Protein AF-A0A257PU39-F1 (afdb_monomer_lite)

Radius of gyration: 15.95 Å; chains: 1; bounding box: 39×34×43 Å

Foldseek 3Di:
DEFDAPEEDEAEDDAAEDAAAEEDADEAEYEYEPAYKYKHKHKYFYDDVVVVGHHQFYWDWYWYWYYYPNHTQDIDIDIDGHGNQVQCCDPVRAVRFGMKMKIKIAGPCQVVLQVVLVVLVVPLQWDKDWDDDSRMIIIMTTHNDDVSVVVSVLVSVCSSVVNPHDD

pLDDT: mean 94.62, std 5.68, range [68.38, 98.69]

Structure (mmCIF, N/CA/C/O backbone):
data_AF-A0A257PU39-F1
#
_entry.id   AF-A0A257PU39-F1
#
loop_
_atom_site.group_PDB
_atom_site.id
_atom_site.type_symbol
_atom_site.label_atom_id
_atom_site.label_alt_id
_atom_site.label_comp_id
_atom_site.label_asym_id
_atom_site.label_entity_id
_atom_site.label_seq_id
_atom_site.pdbx_PDB_ins_code
_atom_site.Cartn_x
_atom_site.Cartn_y
_atom_site.Cartn_z
_atom_site.occupancy
_atom_site.B_iso_or_equiv
_atom_site.auth_seq_id
_atom_site.auth_comp_id
_atom_site.auth_asym_id
_atom_site.auth_atom_id
_atom_site.pdbx_PDB_model_num
ATOM 1 N N . MET A 1 1 ? -3.851 -12.399 10.592 1.00 96.62 1 MET A N 1
ATOM 2 C CA . MET A 1 1 ? -3.405 -11.640 11.778 1.00 96.62 1 MET A CA 1
ATOM 3 C C . MET A 1 1 ? -4.648 -11.267 12.560 1.00 96.62 1 MET A C 1
ATOM 5 O O . MET A 1 1 ? -5.633 -10.919 11.925 1.00 96.62 1 MET A O 1
ATOM 9 N N . GLN A 1 2 ? -4.623 -11.379 13.886 1.00 97.69 2 GLN A N 1
ATOM 10 C CA . GLN A 1 2 ? -5.745 -11.000 14.751 1.00 97.69 2 GLN A CA 1
ATOM 11 C C . GLN A 1 2 ? -5.308 -9.839 15.639 1.00 97.69 2 GLN A C 1
ATOM 13 O O . GLN A 1 2 ? -4.199 -9.874 16.174 1.00 97.69 2 GLN A O 1
ATOM 18 N N . VAL A 1 3 ? -6.156 -8.823 15.774 1.00 98.38 3 VAL A N 1
ATOM 19 C CA . VAL A 1 3 ? -5.878 -7.630 16.580 1.00 98.38 3 VAL A CA 1
ATOM 20 C C . VAL A 1 3 ? -6.952 -7.515 17.653 1.00 98.38 3 VAL A C 1
ATOM 22 O O . VAL A 1 3 ? -8.133 -7.369 17.341 1.00 98.38 3 VAL A O 1
ATOM 25 N N . GLY A 1 4 ? -6.533 -7.642 18.913 1.00 98.25 4 GLY A N 1
ATOM 26 C CA . GLY A 1 4 ? -7.424 -7.585 20.072 1.00 98.25 4 GLY A CA 1
ATOM 27 C C . GLY A 1 4 ? -7.971 -6.183 20.340 1.00 98.25 4 GLY A C 1
ATOM 28 O O . GLY A 1 4 ? -7.490 -5.199 19.778 1.00 98.25 4 GLY A O 1
ATOM 29 N N . GLY A 1 5 ? -8.975 -6.104 21.215 1.00 97.81 5 GLY A N 1
ATOM 30 C CA . GLY A 1 5 ? -9.607 -4.836 21.576 1.00 97.81 5 GLY A CA 1
ATOM 31 C C . GLY A 1 5 ? -8.611 -3.818 22.136 1.00 97.81 5 GLY A C 1
ATOM 32 O O . GLY A 1 5 ? -7.672 -4.184 22.846 1.00 97.81 5 GLY A O 1
ATOM 33 N N . GLY A 1 6 ? -8.782 -2.555 21.753 1.00 96.06 6 GLY A N 1
ATOM 34 C CA . GLY A 1 6 ? -7.904 -1.436 22.102 1.00 96.06 6 GLY A CA 1
ATOM 35 C C . GLY A 1 6 ? -6.471 -1.519 21.555 1.00 96.06 6 GLY A C 1
ATOM 36 O O . GLY A 1 6 ? -5.655 -0.648 21.858 1.00 96.06 6 GLY A O 1
ATOM 37 N N . ALA A 1 7 ? -6.127 -2.546 20.770 1.00 97.50 7 ALA A N 1
ATOM 38 C CA . ALA A 1 7 ? -4.783 -2.719 20.236 1.00 97.50 7 ALA A CA 1
ATOM 39 C C . ALA A 1 7 ? -4.613 -2.054 18.864 1.00 97.50 7 ALA A C 1
ATOM 41 O O . ALA A 1 7 ? -5.543 -1.947 18.063 1.00 97.50 7 ALA A O 1
ATOM 42 N N . LEU A 1 8 ? -3.371 -1.667 18.576 1.00 96.56 8 LEU A N 1
ATOM 43 C CA . LEU A 1 8 ? -2.922 -1.236 17.259 1.00 96.56 8 LEU A CA 1
ATOM 44 C C . LEU A 1 8 ? -1.916 -2.251 16.717 1.00 96.56 8 LEU A C 1
ATOM 46 O O . LEU A 1 8 ? -0.907 -2.531 17.363 1.00 96.56 8 LEU A O 1
ATOM 50 N N . LEU A 1 9 ? -2.159 -2.745 15.505 1.00 97.50 9 LEU A N 1
ATOM 51 C CA . LEU A 1 9 ? -1.177 -3.513 14.745 1.00 97.50 9 LEU A CA 1
ATOM 52 C C . LEU A 1 9 ? -0.545 -2.645 13.651 1.00 97.50 9 LEU A C 1
ATOM 54 O O . LEU A 1 9 ? -1.250 -2.090 12.808 1.00 97.50 9 LEU A O 1
ATOM 58 N N . GLU A 1 10 ? 0.786 -2.588 13.634 1.00 97.06 10 GLU A N 1
ATOM 59 C CA . GLU A 1 10 ? 1.570 -1.903 12.602 1.00 97.06 10 GLU A CA 1
ATOM 60 C C . GLU A 1 10 ? 2.316 -2.938 11.749 1.00 97.06 10 GLU A C 1
ATOM 62 O O . GLU A 1 10 ? 3.285 -3.550 12.194 1.00 97.06 10 GLU A O 1
ATOM 67 N N . TYR A 1 11 ? 1.850 -3.156 10.519 1.00 96.88 11 TYR A N 1
ATOM 68 C CA . TYR A 1 11 ? 2.476 -4.050 9.546 1.00 96.88 11 TYR A CA 1
ATOM 69 C C . TYR A 1 11 ? 3.281 -3.238 8.528 1.00 96.88 11 TYR A C 1
ATOM 71 O O . TYR A 1 11 ? 2.748 -2.769 7.522 1.00 96.88 11 TYR A O 1
ATOM 79 N N . LEU A 1 12 ? 4.569 -3.043 8.817 1.00 96.19 12 LEU A N 1
ATOM 80 C CA . LEU A 1 12 ? 5.451 -2.141 8.069 1.00 96.19 12 LEU A CA 1
ATOM 81 C C . LEU A 1 12 ? 6.673 -2.877 7.485 1.00 96.19 12 LEU A C 1
ATOM 83 O O . LEU A 1 12 ? 7.802 -2.590 7.882 1.00 96.19 12 LEU A O 1
ATOM 87 N N . PRO A 1 13 ? 6.481 -3.868 6.592 1.00 94.94 13 PRO A N 1
ATOM 88 C CA . PRO A 1 13 ? 7.596 -4.585 5.989 1.00 94.94 13 PRO A CA 1
ATOM 89 C C . PRO A 1 13 ? 8.439 -3.666 5.094 1.00 94.94 13 PRO A C 1
ATOM 91 O O . PRO A 1 13 ? 7.954 -2.674 4.545 1.00 94.94 13 PRO A O 1
ATOM 94 N N . GLN A 1 14 ? 9.701 -4.048 4.898 1.00 92.00 14 GLN A N 1
ATOM 95 C CA . GLN A 1 14 ? 10.547 -3.453 3.867 1.00 92.00 14 GLN A CA 1
ATOM 96 C C . GLN A 1 14 ? 9.964 -3.707 2.464 1.00 92.00 14 GLN A C 1
ATOM 98 O O . GLN A 1 14 ? 9.235 -4.677 2.234 1.00 92.00 14 GLN A O 1
ATOM 103 N N . GLU A 1 15 ? 10.304 -2.836 1.516 1.00 93.56 15 GLU A N 1
ATOM 104 C CA . GLU A 1 15 ? 9.883 -2.934 0.126 1.00 93.56 15 GLU A CA 1
ATOM 105 C C . GLU A 1 15 ? 10.326 -4.256 -0.517 1.00 93.56 15 GLU A C 1
ATOM 107 O O . GLU A 1 15 ? 11.490 -4.653 -0.442 1.00 93.56 15 GLU A O 1
ATOM 112 N N . THR A 1 16 ? 9.396 -4.937 -1.192 1.00 95.56 16 THR A N 1
ATOM 113 C CA . THR A 1 16 ? 9.710 -6.161 -1.939 1.00 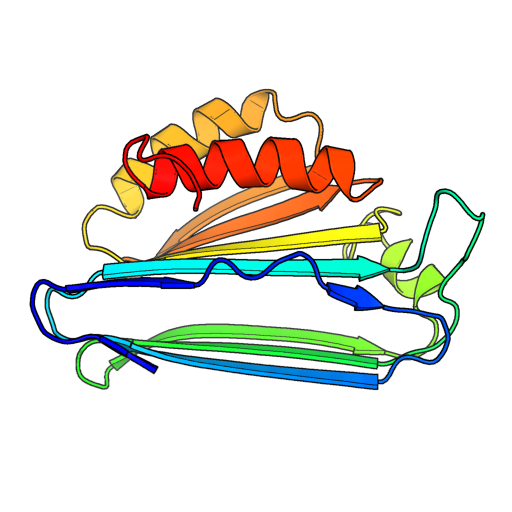95.56 16 THR A CA 1
ATOM 114 C C . THR A 1 16 ? 10.241 -5.798 -3.321 1.00 95.56 16 THR A C 1
ATOM 116 O O . THR A 1 16 ? 9.504 -5.261 -4.144 1.00 95.56 16 THR A O 1
ATOM 119 N N . ILE A 1 17 ? 11.504 -6.113 -3.604 1.00 95.19 17 ILE A N 1
ATOM 120 C CA . ILE A 1 17 ? 12.088 -5.958 -4.943 1.00 95.19 17 ILE A CA 1
ATOM 121 C C . ILE A 1 17 ? 11.938 -7.284 -5.690 1.00 95.19 17 ILE A C 1
ATOM 123 O O . ILE A 1 17 ? 12.419 -8.314 -5.217 1.00 95.19 17 ILE A O 1
ATOM 127 N N . VAL A 1 18 ? 11.270 -7.266 -6.842 1.00 96.00 18 VAL A N 1
ATOM 128 C CA . VAL A 1 18 ? 11.104 -8.444 -7.706 1.00 96.00 18 VAL A CA 1
ATOM 129 C C . VAL A 1 18 ? 12.030 -8.362 -8.917 1.00 96.00 18 VAL A C 1
ATOM 131 O O . VAL A 1 18 ? 12.265 -7.276 -9.439 1.00 96.00 18 VAL A O 1
ATOM 134 N N . PHE A 1 19 ? 12.546 -9.507 -9.360 1.00 95.06 19 PHE A N 1
ATOM 135 C CA . PHE A 1 19 ? 13.466 -9.626 -10.498 1.00 95.06 19 PHE A CA 1
ATOM 136 C C . PHE A 1 19 ? 12.751 -10.181 -11.735 1.00 95.06 19 PHE A C 1
ATOM 138 O O . PHE A 1 19 ? 11.627 -10.677 -11.629 1.00 95.06 19 PHE A O 1
ATOM 145 N N . ASP A 1 20 ? 13.387 -10.117 -12.905 1.00 95.44 20 ASP A N 1
ATOM 146 C CA . ASP A 1 20 ? 12.828 -10.738 -14.113 1.00 95.44 20 ASP A CA 1
ATOM 147 C C . ASP A 1 20 ? 12.520 -12.235 -13.904 1.00 95.44 20 ASP A C 1
ATOM 149 O O . ASP A 1 20 ? 13.300 -12.974 -13.301 1.00 95.44 20 ASP A O 1
ATOM 153 N N . GLY A 1 21 ? 11.342 -12.670 -14.355 1.00 95.75 21 GLY A N 1
ATOM 154 C CA . GLY A 1 21 ? 10.843 -14.032 -14.155 1.00 95.75 21 GLY A CA 1
ATOM 155 C C . GLY A 1 21 ? 10.218 -14.303 -12.780 1.00 95.75 21 GLY A C 1
ATOM 156 O O . GLY A 1 21 ? 9.973 -15.463 -12.445 1.00 95.75 21 GLY A O 1
ATOM 157 N N . PHE A 1 22 ? 9.944 -13.278 -11.963 1.00 97.19 22 PHE A N 1
ATOM 158 C CA . PHE A 1 22 ? 9.360 -13.478 -10.633 1.00 97.19 22 PHE A CA 1
ATOM 159 C C . PHE A 1 22 ? 7.970 -14.139 -10.664 1.00 97.19 22 PHE A C 1
ATOM 161 O O . PHE A 1 22 ? 7.150 -13.916 -11.557 1.00 97.19 22 PHE A O 1
ATOM 168 N N . ALA A 1 23 ? 7.657 -14.885 -9.606 1.00 97.75 23 ALA A N 1
ATOM 169 C CA . ALA A 1 23 ? 6.319 -15.399 -9.335 1.00 97.75 23 ALA A CA 1
ATOM 170 C C . ALA A 1 23 ? 5.963 -15.132 -7.867 1.00 97.75 23 ALA A C 1
ATOM 172 O O . ALA A 1 23 ? 6.265 -15.930 -6.980 1.00 97.75 23 ALA A O 1
ATOM 173 N N . LEU A 1 24 ? 5.356 -13.973 -7.600 1.00 97.44 24 LEU A N 1
ATOM 174 C CA . LEU A 1 24 ? 4.980 -13.536 -6.258 1.00 97.44 24 LEU A CA 1
ATOM 175 C C . LEU A 1 24 ? 3.478 -13.717 -6.046 1.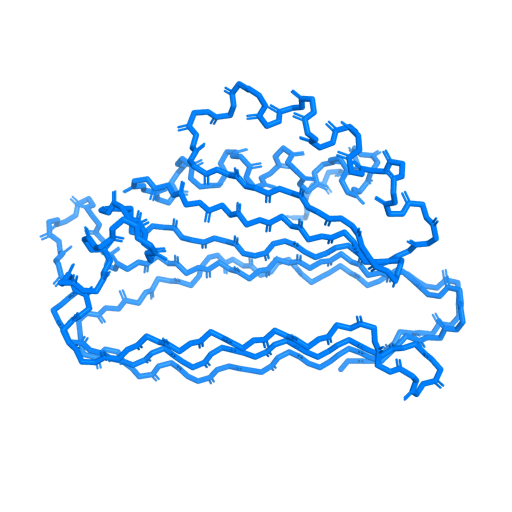00 97.44 24 LEU A C 1
ATOM 177 O O . LEU A 1 24 ? 2.657 -13.065 -6.690 1.00 97.44 24 LEU A O 1
ATOM 181 N N . ARG A 1 25 ? 3.125 -14.554 -5.069 1.00 97.81 25 ARG A N 1
ATOM 182 C CA . ARG A 1 25 ? 1.763 -14.670 -4.547 1.00 97.81 25 ARG A CA 1
ATOM 183 C C . ARG A 1 25 ? 1.767 -14.373 -3.054 1.00 97.81 25 ARG A C 1
ATOM 185 O O . ARG A 1 25 ? 2.296 -15.173 -2.286 1.00 97.81 25 ARG A O 1
ATOM 192 N N . ARG A 1 26 ? 1.154 -13.264 -2.638 1.00 95.75 26 ARG A N 1
ATOM 193 C CA . ARG A 1 26 ? 1.025 -12.899 -1.220 1.00 95.75 26 ARG A CA 1
ATOM 194 C C . ARG A 1 26 ? -0.430 -12.684 -0.819 1.00 95.75 26 ARG A C 1
ATOM 196 O O . ARG A 1 26 ? -1.295 -12.414 -1.651 1.00 95.75 26 ARG A O 1
ATOM 203 N N . ARG A 1 27 ? -0.695 -12.887 0.469 1.00 97.50 27 ARG A N 1
ATOM 204 C CA . ARG A 1 27 ? -2.008 -12.695 1.079 1.00 97.50 27 ARG A CA 1
ATOM 205 C C . ARG A 1 27 ? -1.841 -12.106 2.470 1.00 97.50 27 ARG A C 1
ATOM 207 O O . ARG A 1 27 ? -1.236 -12.742 3.331 1.00 97.50 27 ARG A O 1
ATOM 214 N N . LEU A 1 28 ? -2.467 -10.961 2.694 1.00 97.62 28 LEU A N 1
ATOM 215 C CA . LEU A 1 28 ? -2.621 -10.334 3.995 1.00 97.62 28 LEU A CA 1
ATOM 216 C C . LEU A 1 28 ? -4.085 -10.447 4.437 1.00 97.62 28 LEU A C 1
ATOM 218 O O . LEU A 1 28 ? -4.981 -9.890 3.810 1.00 97.62 28 LEU A O 1
ATOM 222 N N . THR A 1 29 ? -4.328 -11.168 5.530 1.00 98.38 29 THR A N 1
ATOM 223 C CA . THR A 1 29 ? -5.645 -11.229 6.180 1.00 98.38 29 THR A CA 1
ATOM 224 C C . THR A 1 29 ? -5.529 -10.655 7.580 1.00 98.38 29 THR A C 1
ATOM 226 O O . THR A 1 29 ? -4.707 -11.134 8.368 1.00 98.38 29 THR A O 1
ATOM 229 N N . VAL A 1 30 ? -6.350 -9.660 7.897 1.00 98.50 30 VAL A N 1
ATOM 230 C CA . VAL A 1 30 ? -6.380 -8.989 9.198 1.00 98.50 30 VAL A CA 1
ATOM 231 C C . VAL A 1 30 ? -7.807 -9.016 9.739 1.00 98.50 30 VAL A C 1
ATOM 233 O O . VAL A 1 30 ? -8.732 -8.547 9.079 1.00 98.50 30 VAL A O 1
ATOM 236 N N . ASP A 1 31 ? -7.971 -9.563 10.938 1.00 98.69 31 ASP A N 1
ATOM 237 C CA . ASP A 1 31 ? -9.231 -9.598 11.673 1.00 98.69 31 ASP A CA 1
ATOM 238 C C . ASP A 1 31 ? -9.105 -8.686 12.903 1.00 98.69 31 ASP A C 1
ATOM 240 O O . ASP A 1 31 ? -8.228 -8.879 13.750 1.00 98.69 31 ASP A O 1
ATOM 244 N N . LEU A 1 32 ? -9.950 -7.661 12.961 1.00 98.69 32 LEU A N 1
ATOM 245 C CA . LEU A 1 32 ? -9.965 -6.620 13.984 1.00 98.69 32 LEU A CA 1
ATOM 246 C C . LEU A 1 32 ? -11.097 -6.855 14.984 1.00 98.69 32 LEU A C 1
ATOM 248 O O . LEU A 1 32 ? -12.231 -7.131 14.581 1.00 98.69 32 LEU A O 1
ATOM 252 N N . ALA A 1 33 ? -10.806 -6.657 16.268 1.00 98.50 33 ALA A N 1
ATOM 253 C CA . ALA A 1 33 ? -11.838 -6.424 17.270 1.00 98.50 33 ALA A CA 1
ATOM 254 C C . ALA A 1 33 ? -12.558 -5.076 17.039 1.00 98.50 33 ALA A C 1
ATOM 256 O O . ALA A 1 33 ? -12.071 -4.216 16.297 1.00 98.50 33 ALA A O 1
ATOM 257 N N . ALA A 1 34 ? -13.704 -4.872 17.693 1.00 97.25 34 ALA A N 1
ATOM 258 C CA . ALA A 1 34 ? -14.581 -3.708 17.523 1.00 97.25 34 ALA A CA 1
ATOM 259 C C . ALA A 1 34 ? -13.864 -2.343 17.537 1.00 97.25 34 ALA A C 1
ATOM 261 O O . ALA A 1 34 ? -14.161 -1.498 16.695 1.00 97.25 34 ALA A O 1
ATOM 262 N N . ASP A 1 35 ? -12.880 -2.145 18.411 1.00 96.19 35 ASP A N 1
ATOM 263 C CA . ASP A 1 35 ? -12.117 -0.902 18.599 1.00 96.19 35 ASP A CA 1
ATOM 264 C C . ASP A 1 35 ? -10.627 -1.028 18.221 1.00 96.19 35 ASP A C 1
ATOM 266 O O . ASP A 1 35 ? -9.844 -0.105 18.439 1.00 96.19 35 ASP A O 1
ATOM 270 N N . ALA A 1 36 ? -10.226 -2.147 17.612 1.00 97.94 36 ALA A N 1
ATOM 271 C CA . ALA A 1 36 ? -8.856 -2.351 17.160 1.00 97.94 36 ALA A CA 1
ATOM 272 C C . ALA A 1 36 ? -8.502 -1.453 15.963 1.00 97.94 36 ALA A C 1
ATOM 274 O O . ALA A 1 36 ? -9.342 -1.163 15.095 1.00 97.94 36 ALA A O 1
ATOM 275 N N . LEU A 1 37 ? -7.226 -1.071 15.896 1.00 97.81 37 LEU A N 1
ATOM 276 C CA . LEU A 1 37 ? -6.645 -0.254 14.837 1.00 97.81 37 LEU A CA 1
ATOM 277 C C . LEU A 1 37 ? -5.619 -1.047 14.023 1.00 97.81 37 LEU A C 1
ATOM 279 O O . LEU A 1 37 ? -4.930 -1.936 14.531 1.00 97.81 37 LEU A O 1
ATOM 283 N N . PHE A 1 38 ? -5.473 -0.679 12.754 1.00 98.38 38 PHE A N 1
ATOM 284 C CA . PHE A 1 38 ? -4.457 -1.250 11.876 1.00 98.38 38 PHE A CA 1
ATOM 285 C C . PHE A 1 38 ? -3.821 -0.182 10.995 1.00 98.38 38 PHE A C 1
ATOM 287 O O . PHE A 1 38 ? -4.519 0.649 10.420 1.00 98.38 38 PHE A O 1
ATOM 294 N N . VAL A 1 39 ? -2.498 -0.247 10.859 1.00 98.19 39 VAL A N 1
ATOM 295 C CA . VAL A 1 39 ? -1.721 0.487 9.856 1.00 98.19 39 VAL A CA 1
ATOM 296 C C . VAL A 1 39 ? -0.872 -0.534 9.109 1.00 98.19 39 VAL A C 1
ATOM 298 O O . VAL A 1 39 ? -0.103 -1.268 9.728 1.00 98.19 39 VAL A O 1
ATOM 301 N N . GLY A 1 40 ? -0.984 -0.576 7.787 1.00 97.31 40 GLY A N 1
ATOM 302 C CA . GLY A 1 40 ? -0.241 -1.506 6.948 1.00 97.31 40 GLY A CA 1
ATOM 303 C C . GLY A 1 40 ? 0.301 -0.854 5.688 1.00 97.31 40 GLY A C 1
ATOM 304 O O . GLY A 1 40 ? -0.332 0.044 5.132 1.00 97.31 40 GLY A O 1
ATOM 305 N N . ILE A 1 41 ? 1.446 -1.340 5.214 1.00 97.69 41 ILE A N 1
ATOM 306 C CA . ILE A 1 41 ? 1.969 -1.027 3.884 1.00 97.69 41 ILE A CA 1
ATOM 307 C C . ILE A 1 41 ? 2.365 -2.298 3.142 1.00 97.69 41 ILE A C 1
ATOM 309 O O . ILE A 1 41 ? 2.952 -3.226 3.691 1.00 97.69 41 ILE A O 1
ATOM 313 N N . GLU A 1 42 ? 2.063 -2.296 1.856 1.00 96.94 42 GLU A N 1
ATOM 314 C CA . GLU A 1 42 ? 2.452 -3.315 0.904 1.00 96.94 42 GLU A CA 1
ATOM 315 C C . GLU A 1 42 ? 3.104 -2.643 -0.298 1.00 96.94 42 GLU A C 1
ATOM 317 O O . GLU A 1 42 ? 2.428 -1.990 -1.092 1.00 96.94 42 GLU A O 1
ATOM 322 N N . SER A 1 43 ? 4.419 -2.797 -0.441 1.00 97.06 43 SER A N 1
ATOM 323 C CA . SER A 1 43 ? 5.192 -2.167 -1.513 1.00 97.06 43 SER A CA 1
ATOM 324 C C . SER A 1 43 ? 5.928 -3.188 -2.375 1.00 97.06 43 SER A C 1
ATOM 326 O O . SER A 1 43 ? 6.422 -4.210 -1.887 1.00 97.06 43 SER A O 1
ATOM 328 N N . VAL A 1 44 ? 5.954 -2.918 -3.681 1.00 97.12 44 VAL A N 1
ATOM 329 C CA . VAL A 1 44 ? 6.635 -3.729 -4.697 1.00 97.12 44 VAL A CA 1
ATOM 330 C C . VAL A 1 44 ? 7.414 -2.810 -5.627 1.00 97.12 44 VAL A C 1
ATOM 332 O O . VAL A 1 44 ? 6.867 -1.823 -6.121 1.00 97.12 44 VAL A O 1
ATOM 335 N N . VAL A 1 45 ? 8.673 -3.157 -5.879 1.00 96.38 45 VAL A N 1
ATOM 336 C CA . VAL A 1 45 ? 9.551 -2.497 -6.848 1.00 96.38 45 VAL A CA 1
ATOM 337 C C . VAL A 1 45 ? 9.926 -3.512 -7.923 1.00 96.38 45 VAL A C 1
ATOM 339 O O . VAL A 1 45 ? 10.453 -4.581 -7.614 1.00 96.38 45 VAL A O 1
ATOM 342 N N . PHE A 1 46 ? 9.636 -3.189 -9.180 1.00 96.19 46 PHE A N 1
ATOM 343 C CA . PHE A 1 46 ? 9.919 -4.046 -10.327 1.00 96.19 46 PHE A CA 1
ATOM 344 C C . PHE A 1 46 ? 11.336 -3.789 -10.850 1.00 96.19 46 PHE A C 1
ATOM 346 O O . PHE A 1 46 ? 11.581 -2.817 -11.562 1.00 96.19 46 PHE A O 1
ATOM 353 N N . GLY A 1 47 ? 12.258 -4.689 -10.506 1.00 92.06 47 GLY A N 1
ATOM 354 C CA . GLY A 1 47 ? 13.659 -4.664 -10.917 1.00 92.06 47 GLY A CA 1
ATOM 355 C C . GLY A 1 47 ? 14.519 -3.678 -10.126 1.00 92.06 47 GLY A C 1
ATOM 356 O O . GLY A 1 47 ? 14.037 -2.825 -9.377 1.00 92.06 47 GLY A O 1
ATOM 357 N N . ARG A 1 48 ? 15.839 -3.783 -10.296 1.00 82.69 48 ARG A N 1
ATOM 358 C CA . ARG A 1 48 ? 16.801 -2.797 -9.782 1.00 82.69 48 ARG A CA 1
ATOM 359 C C . ARG A 1 48 ? 17.145 -1.779 -10.860 1.00 82.69 48 ARG A C 1
ATOM 361 O O . ARG A 1 48 ? 18.099 -1.959 -11.618 1.00 82.69 48 ARG A O 1
ATOM 368 N N . GLN A 1 49 ? 16.419 -0.666 -10.873 1.00 69.81 49 GLN A N 1
ATOM 369 C CA . GLN A 1 49 ? 16.621 0.402 -11.857 1.00 69.81 49 GLN A CA 1
ATOM 370 C C . GLN A 1 49 ? 18.059 0.946 -11.874 1.00 69.81 49 GLN A C 1
ATOM 372 O O . GLN A 1 49 ? 18.601 1.212 -12.943 1.00 69.81 49 GLN A O 1
ATOM 377 N N . ALA A 1 50 ? 18.715 1.034 -10.709 1.00 68.38 50 ALA A N 1
ATOM 378 C CA . ALA A 1 50 ? 20.109 1.475 -10.600 1.00 68.38 50 ALA A CA 1
ATOM 379 C C . ALA A 1 50 ? 21.096 0.593 -11.393 1.00 68.38 50 ALA A C 1
ATOM 381 O O . ALA A 1 50 ? 22.198 1.034 -11.699 1.00 68.38 50 ALA A O 1
ATOM 382 N N . HIS A 1 51 ? 20.711 -0.644 -11.726 1.00 69.19 51 HIS A N 1
ATOM 383 C CA . HIS A 1 51 ? 21.502 -1.587 -12.520 1.00 69.19 51 HIS A CA 1
ATOM 384 C C . HIS A 1 51 ? 20.931 -1.794 -13.939 1.00 69.19 51 HIS A C 1
ATOM 386 O O . HIS A 1 51 ? 21.352 -2.713 -14.635 1.00 69.19 51 HIS A O 1
ATOM 392 N N . GLY A 1 52 ? 19.968 -0.971 -14.373 1.00 75.25 52 GLY A N 1
ATOM 393 C CA . GLY A 1 52 ? 19.363 -1.051 -15.709 1.00 75.25 52 GLY A CA 1
ATOM 394 C C . GLY A 1 52 ? 18.460 -2.267 -15.938 1.00 75.25 52 GLY A C 1
ATOM 395 O O . GLY A 1 52 ? 18.115 -2.563 -17.081 1.00 75.25 52 GLY A O 1
ATOM 396 N N . GLU A 1 53 ? 18.080 -2.983 -14.878 1.00 83.25 53 GLU A N 1
ATOM 397 C CA . GLU A 1 53 ? 17.208 -4.151 -14.982 1.00 83.25 53 GLU A CA 1
ATOM 398 C C . GLU A 1 53 ? 15.796 -3.743 -15.415 1.00 83.25 53 GLU A C 1
ATOM 400 O O . GLU A 1 53 ? 15.180 -2.861 -14.814 1.00 83.25 53 GLU A O 1
ATOM 405 N N . ARG A 1 54 ? 15.269 -4.433 -16.432 1.00 86.56 54 ARG A N 1
ATOM 406 C CA . ARG A 1 54 ? 13.863 -4.366 -16.835 1.00 86.56 54 ARG A CA 1
ATOM 407 C C . ARG A 1 54 ? 13.217 -5.717 -16.587 1.00 86.56 54 ARG A C 1
ATOM 409 O O . ARG A 1 54 ? 13.720 -6.735 -17.053 1.00 86.56 54 ARG A O 1
ATOM 416 N N . VAL A 1 55 ? 12.102 -5.712 -15.865 1.00 94.75 55 VAL A N 1
ATOM 417 C CA . VAL A 1 55 ? 11.312 -6.917 -15.599 1.00 94.75 55 VAL A CA 1
ATOM 418 C C . VAL A 1 55 ? 10.385 -7.133 -16.786 1.00 94.75 55 VAL A C 1
ATOM 420 O O . VAL A 1 55 ? 9.399 -6.417 -16.954 1.00 94.75 55 VAL A O 1
ATOM 423 N N . MET A 1 56 ? 10.716 -8.101 -17.632 1.00 96.06 56 MET A N 1
ATOM 424 C CA . MET A 1 56 ? 9.961 -8.406 -18.843 1.00 96.06 56 MET A CA 1
ATOM 425 C C . MET A 1 56 ? 8.880 -9.440 -18.563 1.00 96.06 56 MET A C 1
ATOM 427 O O . MET A 1 56 ? 7.781 -9.331 -19.095 1.00 96.06 56 MET A O 1
ATOM 431 N N . THR A 1 57 ? 9.166 -10.424 -17.716 1.00 96.56 57 THR A N 1
ATOM 432 C CA . THR A 1 57 ? 8.266 -11.539 -17.419 1.00 96.56 57 THR A CA 1
ATOM 433 C C . THR A 1 57 ? 8.023 -11.674 -15.923 1.00 96.56 57 THR A C 1
ATOM 435 O O . THR A 1 57 ? 8.893 -11.386 -15.102 1.00 96.56 57 THR A O 1
ATOM 438 N N . GLY A 1 58 ? 6.822 -12.112 -15.554 1.00 97.31 58 GLY A N 1
ATOM 439 C CA . GLY A 1 58 ? 6.515 -12.455 -14.172 1.00 97.31 58 GLY A CA 1
ATOM 440 C C . GLY A 1 58 ? 5.024 -12.554 -13.873 1.00 97.31 58 GLY A C 1
ATOM 441 O O . GLY A 1 58 ? 4.172 -12.404 -14.754 1.00 97.31 58 GLY A O 1
ATOM 442 N N . SER A 1 59 ? 4.714 -12.819 -12.606 1.00 98.06 59 SER A N 1
ATOM 443 C CA . SER A 1 59 ? 3.349 -12.835 -12.079 1.00 98.06 59 SER A CA 1
ATOM 444 C C . SER A 1 59 ? 3.298 -12.299 -10.648 1.00 98.06 59 SER A C 1
ATOM 446 O O . SER A 1 59 ? 3.981 -12.794 -9.754 1.00 98.06 59 SER A O 1
ATOM 448 N N . LEU A 1 60 ? 2.471 -11.278 -10.434 1.00 97.88 60 LEU A N 1
ATOM 449 C CA . LEU A 1 60 ? 2.132 -10.692 -9.142 1.00 97.88 60 LEU A CA 1
ATOM 450 C C . LEU A 1 60 ? 0.670 -10.990 -8.842 1.00 97.88 60 LEU A C 1
ATOM 452 O O . LEU A 1 60 ? -0.214 -10.558 -9.580 1.00 97.88 60 LEU A O 1
ATOM 456 N N . HIS A 1 61 ? 0.424 -11.705 -7.753 1.00 98.06 61 HIS A N 1
ATOM 457 C CA . HIS A 1 61 ? -0.897 -11.947 -7.192 1.00 98.06 61 HIS A CA 1
ATOM 458 C C . HIS A 1 61 ? -0.884 -11.483 -5.739 1.00 98.06 61 HIS A C 1
ATOM 460 O O . HIS A 1 61 ? -0.326 -12.150 -4.868 1.00 98.06 61 HIS A O 1
ATOM 466 N N . ASP A 1 62 ? -1.504 -10.342 -5.487 1.00 96.94 62 ASP A N 1
ATOM 467 C CA . ASP A 1 62 ? -1.513 -9.694 -4.187 1.00 96.94 62 ASP A CA 1
ATOM 468 C C . ASP A 1 62 ? -2.945 -9.540 -3.685 1.00 96.94 62 ASP A C 1
ATOM 470 O O . ASP A 1 62 ? -3.851 -9.228 -4.460 1.00 96.94 62 ASP A O 1
ATOM 474 N N . THR A 1 63 ? -3.190 -9.841 -2.416 1.00 98.06 63 THR A N 1
ATOM 475 C CA . THR A 1 63 ? -4.539 -9.866 -1.848 1.00 98.06 63 THR A CA 1
ATOM 476 C C . THR A 1 63 ? -4.523 -9.378 -0.414 1.00 98.06 63 THR A C 1
ATOM 478 O O . THR A 1 63 ? -3.916 -10.023 0.442 1.00 98.06 63 THR A O 1
ATOM 481 N N . VAL A 1 64 ? -5.310 -8.339 -0.139 1.00 97.69 64 VAL A N 1
ATOM 482 C CA . VAL A 1 64 ? -5.573 -7.858 1.218 1.00 97.69 64 VAL A CA 1
ATOM 483 C C . VAL A 1 64 ? -7.036 -8.065 1.570 1.00 97.69 64 VAL A C 1
ATOM 485 O O . VAL A 1 64 ? -7.925 -7.664 0.821 1.00 97.69 64 VAL A O 1
ATOM 488 N N . SER A 1 65 ? -7.283 -8.669 2.727 1.00 98.25 65 SER A N 1
ATOM 489 C CA . SER A 1 65 ? -8.603 -8.816 3.334 1.00 98.25 65 SER A CA 1
ATOM 490 C C . SER A 1 65 ? -8.561 -8.255 4.748 1.00 98.25 65 SER A C 1
ATOM 492 O O . SER A 1 65 ? -7.775 -8.711 5.577 1.00 98.25 65 SER A O 1
ATOM 494 N N . LEU A 1 66 ? -9.457 -7.322 5.040 1.00 98.31 66 LEU A N 1
ATOM 495 C CA . LEU A 1 66 ? -9.625 -6.736 6.364 1.00 98.31 66 LEU A CA 1
ATOM 496 C C . LEU A 1 66 ? -11.055 -6.962 6.847 1.00 98.31 66 LEU A C 1
ATOM 498 O O . LEU A 1 66 ? -12.007 -6.627 6.137 1.00 98.31 66 LEU A O 1
ATOM 502 N N . ARG A 1 67 ? -11.209 -7.498 8.056 1.00 98.56 67 ARG A N 1
ATOM 503 C CA . ARG A 1 67 ? -12.503 -7.673 8.720 1.00 98.56 67 ARG A CA 1
ATOM 504 C C . ARG A 1 67 ? -12.509 -6.997 10.084 1.00 98.56 67 ARG A C 1
ATOM 506 O O . ARG A 1 67 ? -11.469 -6.942 10.730 1.00 98.56 67 ARG A O 1
ATOM 513 N N . ARG A 1 68 ? -13.675 -6.540 10.537 1.00 98.19 68 ARG A N 1
ATOM 514 C CA . ARG A 1 68 ? -13.925 -6.092 11.915 1.00 98.19 68 ARG A CA 1
ATOM 515 C C . ARG A 1 68 ? -15.117 -6.855 12.464 1.00 98.19 68 ARG A C 1
ATOM 517 O O . ARG A 1 68 ? -16.159 -6.866 11.818 1.00 98.19 68 ARG A O 1
ATOM 524 N N . GLU A 1 69 ? -14.946 -7.538 13.594 1.00 97.69 69 GLU A N 1
ATOM 525 C CA . GLU A 1 69 ? -15.985 -8.400 14.189 1.00 97.69 69 GLU A CA 1
ATOM 526 C C . GLU A 1 69 ? -16.592 -9.385 13.162 1.00 97.69 69 GLU A C 1
ATOM 528 O O . GLU A 1 69 ? -17.801 -9.576 13.064 1.00 97.69 69 GLU A O 1
ATOM 533 N N . GLY A 1 70 ? -15.740 -9.966 12.307 1.00 97.12 70 GLY A N 1
ATOM 534 C CA . GLY A 1 70 ? -16.154 -10.884 11.237 1.00 97.12 70 GLY A CA 1
ATOM 535 C C . GLY A 1 70 ? -16.789 -10.227 9.999 1.00 97.12 70 GLY A C 1
ATOM 536 O O . GLY A 1 70 ? -16.949 -10.900 8.980 1.00 97.12 70 GLY A O 1
ATOM 537 N N . VAL A 1 71 ? -17.082 -8.924 10.025 1.00 97.75 71 VAL A N 1
ATOM 538 C CA . VAL A 1 71 ? -17.645 -8.170 8.893 1.00 97.75 71 VAL A CA 1
ATOM 539 C C . VAL A 1 71 ? -16.530 -7.662 7.979 1.00 97.75 71 VAL A C 1
ATOM 541 O O . VAL A 1 71 ? -15.555 -7.077 8.443 1.00 97.75 71 VAL A O 1
ATOM 544 N N . LEU A 1 72 ? -16.658 -7.875 6.665 1.00 97.81 72 LEU A N 1
ATOM 545 C CA . LEU A 1 72 ? -15.678 -7.418 5.673 1.00 97.81 72 LEU A CA 1
ATOM 546 C C . LEU A 1 72 ? -1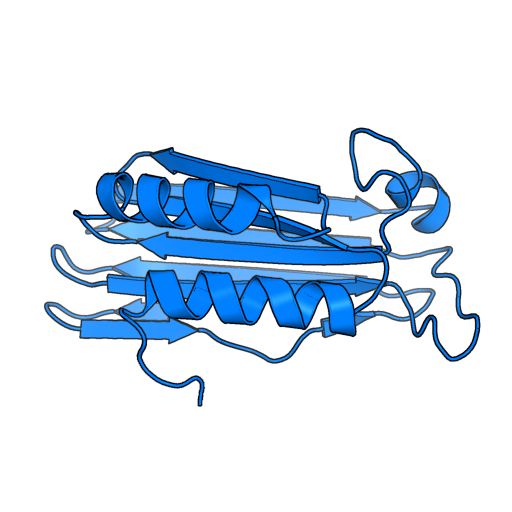5.663 -5.886 5.568 1.00 97.81 72 LEU A C 1
ATOM 548 O O . LEU A 1 72 ? -16.672 -5.282 5.213 1.00 97.81 72 LEU A O 1
ATOM 552 N N . LEU A 1 73 ? -14.499 -5.278 5.810 1.00 97.62 73 LEU A N 1
ATOM 553 C CA . LEU A 1 73 ? -14.269 -3.843 5.616 1.00 97.62 73 LEU A CA 1
ATOM 554 C C . LEU A 1 73 ? -13.607 -3.542 4.269 1.00 97.62 73 LEU A C 1
ATOM 556 O O . LEU A 1 73 ? -14.003 -2.608 3.576 1.00 97.62 73 LEU A O 1
ATOM 560 N N . LEU A 1 74 ? -12.606 -4.342 3.892 1.00 97.69 74 LEU A N 1
ATOM 561 C CA . LEU A 1 74 ? -11.847 -4.173 2.654 1.00 97.69 74 LEU A CA 1
ATOM 562 C C . LEU A 1 74 ? -11.478 -5.533 2.062 1.00 97.69 74 LEU A C 1
ATOM 564 O O . LEU A 1 74 ? -10.979 -6.410 2.767 1.00 97.69 74 LEU A O 1
ATOM 568 N N . GLN A 1 75 ? -11.652 -5.651 0.748 1.00 97.25 75 GLN A N 1
ATOM 569 C CA . GLN A 1 75 ? -11.053 -6.687 -0.085 1.00 97.25 75 GLN A CA 1
ATOM 570 C C . GLN A 1 75 ? -10.343 -5.997 -1.254 1.00 97.25 75 GLN A C 1
ATOM 572 O O . GLN A 1 75 ? -10.996 -5.376 -2.090 1.00 97.25 75 GLN A O 1
ATOM 577 N N . ASP A 1 76 ? -9.019 -6.109 -1.318 1.00 94.94 76 ASP A N 1
ATOM 578 C CA . ASP A 1 76 ? -8.222 -5.664 -2.462 1.00 94.94 76 ASP A CA 1
ATOM 579 C C . ASP A 1 76 ? -7.532 -6.859 -3.110 1.00 94.94 76 ASP A C 1
ATOM 581 O O . ASP A 1 76 ? -7.097 -7.796 -2.437 1.00 94.94 76 ASP A O 1
ATOM 585 N N . SER A 1 77 ? -7.471 -6.869 -4.437 1.00 96.25 77 SER A N 1
ATOM 586 C CA . SER A 1 77 ? -6.800 -7.929 -5.182 1.00 96.25 77 SER A CA 1
ATOM 587 C C . SER A 1 77 ? -6.146 -7.351 -6.423 1.00 96.25 77 SER A C 1
ATOM 589 O O . SER A 1 77 ? -6.825 -6.884 -7.336 1.00 96.25 77 SER A O 1
ATOM 591 N N . THR A 1 78 ? -4.818 -7.393 -6.449 1.00 95.44 78 THR A N 1
ATOM 592 C CA . THR A 1 78 ? -4.008 -6.915 -7.568 1.00 95.44 78 THR A CA 1
ATOM 593 C C . THR A 1 78 ? -3.408 -8.111 -8.294 1.00 95.44 78 THR A C 1
ATOM 595 O O . THR A 1 78 ? -2.758 -8.961 -7.684 1.00 95.44 78 THR A O 1
ATOM 598 N N . ARG A 1 79 ? -3.629 -8.174 -9.611 1.00 96.94 79 ARG A N 1
ATOM 599 C CA . ARG A 1 79 ? -3.053 -9.188 -10.495 1.00 96.94 79 ARG A CA 1
ATOM 600 C C . ARG A 1 79 ? -2.347 -8.521 -11.670 1.00 96.94 79 ARG A C 1
ATOM 602 O O . ARG A 1 79 ? -2.983 -7.791 -12.426 1.00 96.94 79 ARG A O 1
ATOM 609 N N . ILE A 1 80 ? -1.051 -8.782 -11.819 1.00 96.31 80 ILE A N 1
ATOM 610 C CA . ILE A 1 80 ? -0.229 -8.339 -12.955 1.00 96.31 80 ILE A CA 1
ATOM 611 C C . ILE A 1 80 ? 0.553 -9.553 -13.444 1.00 96.31 80 ILE A C 1
ATOM 613 O O . ILE A 1 80 ? 1.268 -10.169 -12.663 1.00 96.31 80 ILE A O 1
ATOM 617 N N . GLU A 1 81 ? 0.411 -9.922 -14.711 1.00 96.25 81 GLU A N 1
ATOM 618 C CA . GLU A 1 81 ? 1.036 -11.124 -15.267 1.00 96.25 81 GLU A CA 1
ATOM 619 C C . GLU A 1 81 ? 1.398 -10.950 -16.742 1.00 96.25 81 GLU A C 1
ATOM 621 O O . GLU A 1 81 ? 0.855 -10.082 -17.430 1.00 96.25 81 GLU A O 1
ATOM 626 N N . GLY A 1 82 ? 2.303 -11.798 -17.230 1.00 94.81 82 GLY A N 1
ATOM 627 C CA . GLY A 1 82 ? 2.739 -11.791 -18.624 1.00 94.81 82 GLY A CA 1
ATOM 628 C C . GLY A 1 82 ? 3.879 -10.804 -18.852 1.00 94.81 82 GLY A C 1
ATOM 629 O O . GLY A 1 82 ? 4.881 -10.860 -18.142 1.00 94.81 82 GLY A O 1
ATOM 630 N N . ASN A 1 83 ? 3.741 -9.930 -19.857 1.00 96.75 83 ASN A N 1
ATOM 631 C CA . ASN A 1 83 ? 4.752 -8.914 -20.153 1.00 96.75 83 ASN A CA 1
ATOM 632 C C . ASN A 1 83 ? 4.643 -7.750 -19.154 1.00 96.75 83 ASN A C 1
ATOM 634 O O . ASN A 1 83 ? 3.790 -6.872 -19.305 1.00 96.75 83 ASN A O 1
ATOM 638 N N . ILE A 1 84 ? 5.484 -7.774 -18.122 1.00 97.31 84 ILE A N 1
ATOM 639 C CA . ILE A 1 84 ? 5.405 -6.860 -16.977 1.00 97.31 84 ILE A CA 1
ATOM 640 C C . ILE A 1 84 ? 5.733 -5.425 -17.391 1.00 97.31 84 ILE A C 1
ATOM 642 O O . ILE A 1 84 ? 4.955 -4.521 -17.095 1.00 97.31 84 ILE A O 1
ATOM 646 N N . ASP A 1 85 ? 6.813 -5.214 -18.138 1.00 95.56 85 ASP A N 1
ATOM 647 C CA . ASP A 1 85 ? 7.209 -3.900 -18.655 1.00 95.56 85 ASP A CA 1
ATOM 648 C C . ASP A 1 85 ? 6.102 -3.252 -19.512 1.00 95.56 85 ASP A C 1
ATOM 650 O O . ASP A 1 85 ? 5.723 -2.095 -19.297 1.00 95.56 85 ASP A O 1
ATOM 654 N N . ALA A 1 86 ? 5.489 -4.029 -20.413 1.00 96.62 86 ALA A N 1
ATOM 655 C CA . ALA A 1 86 ? 4.365 -3.559 -21.217 1.00 96.62 86 ALA A CA 1
ATOM 656 C C . ALA A 1 86 ? 3.129 -3.243 -20.358 1.00 96.62 86 ALA A C 1
ATOM 658 O O . ALA A 1 86 ? 2.425 -2.268 -20.625 1.00 96.62 86 ALA A O 1
ATOM 659 N N . MET A 1 87 ? 2.860 -4.039 -19.318 1.00 97.50 87 MET A N 1
ATOM 660 C CA . MET A 1 87 ? 1.753 -3.798 -18.390 1.00 97.50 87 MET A CA 1
ATOM 661 C C . MET A 1 87 ? 1.954 -2.515 -17.585 1.00 97.50 87 MET A C 1
ATOM 663 O O . MET A 1 87 ? 1.036 -1.697 -17.534 1.00 97.50 87 MET A O 1
ATOM 667 N N . LEU A 1 88 ? 3.138 -2.308 -17.007 1.00 96.69 88 LEU A N 1
ATOM 668 C CA . LEU A 1 88 ? 3.463 -1.114 -16.219 1.00 96.69 88 LEU A CA 1
ATOM 669 C C . LEU A 1 88 ? 3.462 0.162 -17.073 1.00 96.69 88 LEU A C 1
ATOM 671 O O . LEU A 1 88 ? 3.050 1.221 -16.605 1.00 96.69 88 LEU A O 1
ATOM 675 N N . SER A 1 89 ? 3.813 0.059 -18.356 1.00 96.50 89 SER A N 1
ATOM 676 C CA . SER A 1 89 ? 3.770 1.182 -19.305 1.00 96.50 89 SER A CA 1
ATOM 677 C C . SER A 1 89 ? 2.354 1.714 -19.578 1.00 96.50 89 SER A C 1
ATOM 679 O O . SER A 1 89 ? 2.186 2.814 -20.103 1.00 96.50 89 SER A O 1
ATOM 681 N N . ARG A 1 90 ? 1.296 0.963 -19.244 1.00 97.62 90 ARG A N 1
ATOM 682 C CA . ARG A 1 90 ? -0.086 1.411 -19.463 1.00 97.62 90 ARG A CA 1
ATOM 683 C C . ARG A 1 90 ? -0.470 2.472 -18.433 1.00 97.62 90 ARG A C 1
ATOM 685 O O . ARG A 1 90 ? -0.372 2.235 -17.229 1.00 97.62 90 ARG A O 1
ATOM 692 N N . LYS A 1 91 ? -1.056 3.579 -18.904 1.00 96.62 91 LYS A N 1
ATOM 693 C CA . LYS A 1 91 ? -1.580 4.675 -18.061 1.00 96.62 91 LYS A CA 1
ATOM 694 C C . LYS A 1 91 ? -2.502 4.206 -16.934 1.00 96.62 91 LYS A C 1
ATOM 696 O O . LYS A 1 91 ? -2.426 4.696 -15.819 1.00 96.62 91 LYS A O 1
ATOM 701 N N . ALA A 1 92 ? -3.371 3.239 -17.225 1.00 95.75 92 ALA A N 1
ATOM 702 C CA . ALA A 1 92 ? -4.335 2.709 -16.259 1.00 95.75 92 ALA A CA 1
ATOM 703 C C . ALA A 1 92 ? -3.727 1.731 -15.231 1.00 95.75 92 ALA A C 1
ATOM 705 O O . ALA A 1 92 ? -4.442 1.276 -14.342 1.00 95.75 92 ALA A O 1
ATOM 706 N N . VAL A 1 93 ? -2.449 1.363 -15.378 1.00 96.25 93 VAL A N 1
ATOM 707 C CA . VAL A 1 93 ? -1.756 0.407 -14.501 1.00 96.25 93 VAL A CA 1
ATOM 708 C C . VAL A 1 93 ? -0.715 1.134 -13.660 1.00 96.25 93 VAL A C 1
ATOM 710 O O . VAL A 1 93 ? -0.885 1.223 -12.447 1.00 96.25 93 VAL A O 1
ATOM 713 N N . ALA A 1 94 ? 0.340 1.651 -14.294 1.00 96.38 94 ALA A N 1
ATOM 714 C CA . ALA A 1 94 ? 1.414 2.342 -13.588 1.00 96.38 94 ALA A CA 1
ATOM 715 C C . ALA A 1 94 ? 1.976 3.565 -14.331 1.00 96.38 94 ALA A C 1
ATOM 717 O O . ALA A 1 94 ? 2.795 4.277 -13.762 1.00 96.38 94 ALA A O 1
ATOM 718 N N . ASP A 1 95 ? 1.543 3.846 -15.565 1.00 96.50 95 ASP A N 1
ATOM 719 C CA . ASP A 1 95 ? 2.024 4.989 -16.362 1.00 96.50 95 ASP A CA 1
ATOM 720 C C . ASP A 1 95 ? 3.564 5.062 -16.447 1.00 96.50 95 ASP A C 1
ATOM 722 O O . ASP A 1 95 ? 4.176 6.109 -16.262 1.00 96.50 95 ASP A O 1
ATOM 726 N N . GLY A 1 96 ? 4.206 3.904 -16.635 1.00 95.06 96 GLY A N 1
ATOM 727 C CA . GLY A 1 96 ? 5.665 3.778 -16.707 1.00 95.06 96 GLY A CA 1
ATOM 728 C C . GLY A 1 96 ? 6.389 3.777 -15.355 1.00 95.06 96 GLY A C 1
ATOM 729 O O . GLY A 1 96 ? 7.607 3.617 -15.326 1.00 95.06 96 GLY A O 1
ATOM 730 N N . ASN A 1 97 ? 5.675 3.914 -14.234 1.00 96.12 97 ASN A N 1
ATOM 731 C CA . ASN A 1 97 ? 6.251 3.783 -12.896 1.00 96.12 97 ASN A CA 1
ATOM 732 C C . ASN A 1 97 ? 6.528 2.310 -12.556 1.00 96.12 97 ASN A C 1
ATOM 734 O O . ASN A 1 97 ? 5.776 1.413 -12.939 1.00 96.12 97 ASN A O 1
ATOM 738 N N . ILE A 1 98 ? 7.590 2.068 -11.786 1.00 95.75 98 ILE A N 1
ATOM 739 C CA . ILE A 1 98 ? 8.055 0.715 -11.427 1.00 95.75 98 ILE A CA 1
ATOM 740 C C . ILE A 1 98 ? 8.036 0.445 -9.921 1.00 95.75 98 ILE A C 1
ATOM 742 O O . ILE A 1 98 ? 8.332 -0.665 -9.489 1.00 95.75 98 ILE A O 1
ATOM 746 N N . ALA A 1 99 ? 7.715 1.442 -9.103 1.00 96.44 99 ALA A N 1
ATOM 747 C CA . ALA A 1 99 ? 7.614 1.301 -7.661 1.00 96.44 99 ALA A CA 1
ATOM 748 C C . ALA A 1 99 ? 6.175 1.602 -7.240 1.00 96.44 99 ALA A C 1
ATOM 750 O O . ALA A 1 99 ? 5.623 2.646 -7.586 1.00 96.44 99 ALA A O 1
ATOM 751 N N . THR A 1 100 ? 5.554 0.678 -6.512 1.00 97.31 100 THR A N 1
ATOM 752 C CA . THR A 1 100 ? 4.146 0.771 -6.112 1.00 97.31 100 THR A CA 1
ATOM 753 C C . THR A 1 100 ? 4.003 0.540 -4.615 1.00 97.31 100 THR A C 1
ATOM 755 O O . THR A 1 100 ? 4.727 -0.283 -4.050 1.00 97.31 100 THR A O 1
ATOM 758 N N . ALA A 1 101 ? 3.070 1.239 -3.968 1.00 97.62 101 ALA A N 1
ATOM 759 C CA . ALA A 1 101 ? 2.682 0.953 -2.590 1.00 97.62 101 ALA A CA 1
ATOM 760 C C . ALA A 1 101 ? 1.171 1.073 -2.384 1.00 97.62 101 ALA A C 1
ATOM 762 O O . ALA A 1 101 ? 0.533 2.003 -2.880 1.00 97.62 101 ALA A O 1
ATOM 763 N N . ASN A 1 102 ? 0.622 0.152 -1.597 1.00 96.94 102 ASN A N 1
ATOM 764 C CA . ASN A 1 102 ? -0.701 0.239 -0.996 1.00 96.94 102 ASN A CA 1
ATOM 765 C C . ASN A 1 102 ? -0.523 0.475 0.509 1.00 96.94 102 ASN A C 1
ATOM 767 O O . ASN A 1 102 ? 0.019 -0.383 1.201 1.00 96.94 102 ASN A O 1
ATOM 771 N N . ILE A 1 103 ? -0.976 1.621 1.013 1.00 98.06 103 ILE A N 1
ATOM 772 C CA . ILE A 1 103 ? -1.036 1.916 2.450 1.00 98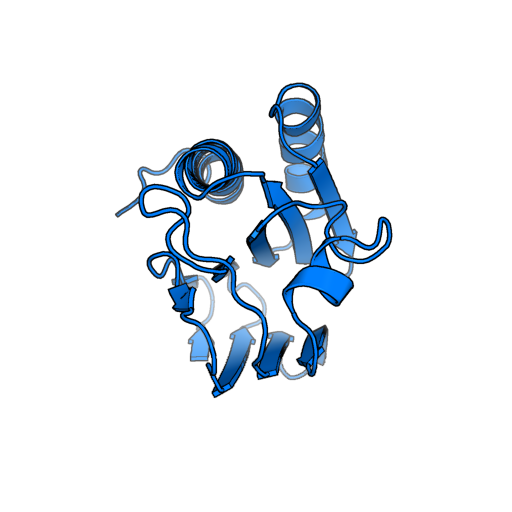.06 103 ILE A CA 1
ATOM 773 C C . ILE A 1 103 ? -2.492 1.826 2.890 1.00 98.06 103 ILE A C 1
ATOM 775 O O . ILE A 1 103 ? -3.387 2.351 2.221 1.00 98.06 103 ILE A O 1
ATOM 779 N N . ILE A 1 104 ? -2.724 1.145 4.005 1.00 98.38 104 ILE A N 1
ATOM 780 C CA . ILE A 1 104 ? -4.048 0.890 4.563 1.00 98.38 104 ILE A CA 1
ATOM 781 C C . ILE A 1 104 ? -4.033 1.318 6.025 1.00 98.38 104 ILE A C 1
ATOM 783 O O . ILE A 1 104 ? -3.195 0.866 6.801 1.00 98.38 104 ILE A O 1
ATOM 787 N N . TYR A 1 105 ? -4.981 2.167 6.398 1.00 98.56 105 TYR A N 1
ATOM 788 C CA . TYR A 1 105 ? -5.302 2.489 7.780 1.00 98.56 105 TYR A CA 1
ATOM 789 C C . TYR A 1 105 ? -6.737 2.049 8.062 1.00 98.56 105 TYR A C 1
ATOM 791 O O . TYR A 1 105 ? -7.623 2.330 7.258 1.00 98.56 105 TYR A O 1
ATOM 799 N N . ALA A 1 106 ? -6.976 1.391 9.193 1.00 98.31 106 ALA A N 1
ATOM 800 C CA . ALA A 1 106 ? -8.311 1.029 9.649 1.00 98.31 106 ALA A CA 1
ATOM 801 C C . ALA A 1 106 ? -8.579 1.575 11.053 1.00 98.31 106 ALA A C 1
ATOM 803 O O . ALA A 1 106 ? -7.885 1.210 12.004 1.00 98.31 106 ALA A O 1
ATOM 804 N N . GLY A 1 107 ? -9.614 2.403 11.167 1.00 96.62 107 GLY A N 1
ATOM 805 C CA . GLY A 1 107 ? -10.023 3.089 12.387 1.00 96.62 107 GLY A CA 1
ATOM 806 C C . GLY A 1 107 ? -11.157 4.079 12.121 1.00 96.62 107 GLY A C 1
ATOM 807 O O . GLY A 1 107 ? -11.336 4.550 10.999 1.00 96.62 107 GLY A O 1
ATOM 808 N N . ASN A 1 108 ? -11.925 4.401 13.161 1.00 94.75 108 ASN A N 1
ATOM 809 C CA . ASN A 1 108 ? -13.106 5.273 13.072 1.00 94.75 108 ASN A CA 1
ATOM 810 C C . ASN A 1 108 ? -12.790 6.721 12.637 1.00 94.75 108 ASN A C 1
ATOM 812 O O . ASN A 1 108 ? -13.684 7.458 12.230 1.00 94.75 108 ASN A O 1
ATOM 816 N N . ASP A 1 109 ? -11.524 7.136 12.687 1.00 95.56 109 ASP A N 1
ATOM 817 C CA . ASP A 1 109 ? -11.056 8.452 12.249 1.00 95.56 109 ASP A CA 1
ATOM 818 C C . ASP A 1 109 ? -10.520 8.460 10.797 1.00 95.56 109 ASP A C 1
ATOM 820 O O . ASP A 1 109 ? -9.968 9.470 10.347 1.00 95.56 109 ASP A O 1
ATOM 824 N N . ALA A 1 110 ? -10.705 7.375 10.028 1.00 97.25 110 ALA A N 1
ATOM 825 C CA . ALA A 1 110 ? -10.173 7.225 8.669 1.00 97.25 110 ALA A CA 1
ATOM 826 C C . ALA A 1 110 ? -10.559 8.379 7.724 1.00 97.25 110 ALA A C 1
ATOM 828 O O . ALA A 1 110 ? -9.731 8.847 6.939 1.00 97.25 110 ALA A O 1
ATOM 829 N N . ALA A 1 111 ? -11.798 8.875 7.814 1.00 96.50 111 ALA A N 1
ATOM 830 C CA . ALA A 1 111 ? -12.265 10.014 7.020 1.00 96.50 111 ALA A CA 1
ATOM 831 C C . ALA A 1 111 ? -11.548 11.325 7.394 1.00 96.50 111 ALA A C 1
ATOM 833 O O . ALA A 1 111 ? -11.235 12.133 6.522 1.00 96.50 111 ALA A O 1
ATOM 834 N N . THR A 1 112 ? -11.224 11.519 8.672 1.00 94.81 112 THR A N 1
ATOM 835 C CA . THR A 1 112 ? -10.447 12.673 9.143 1.00 94.81 112 THR A CA 1
ATOM 836 C C . THR A 1 112 ? -8.990 12.566 8.696 1.00 94.81 112 THR A C 1
ATOM 838 O O . THR A 1 112 ? -8.411 13.543 8.219 1.00 94.81 112 THR A O 1
ATOM 841 N N . ARG A 1 113 ? -8.390 11.371 8.783 1.00 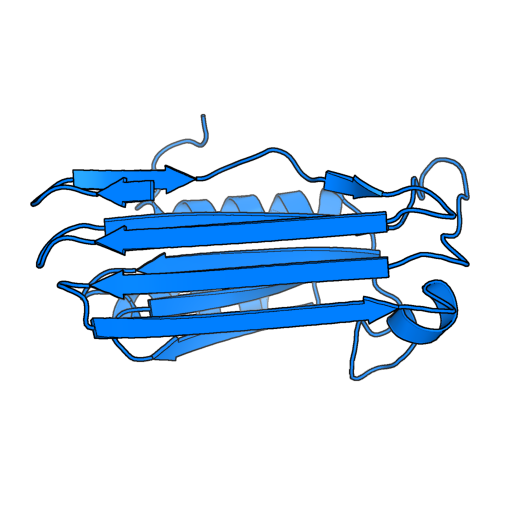95.62 113 ARG A N 1
ATOM 842 C CA . ARG A 1 113 ? -7.023 11.120 8.294 1.00 95.62 113 ARG A CA 1
ATOM 843 C C . ARG A 1 113 ? -6.900 11.319 6.786 1.00 95.62 113 ARG A C 1
ATOM 845 O O . ARG A 1 113 ? -5.888 11.847 6.332 1.00 95.62 113 ARG A O 1
ATOM 852 N N . LEU A 1 114 ? -7.938 10.972 6.019 1.00 97.62 114 LEU A N 1
ATOM 853 C CA . LEU A 1 114 ? -7.985 11.197 4.573 1.00 97.62 114 LEU A CA 1
ATOM 854 C C . LEU A 1 114 ? -7.719 12.660 4.202 1.00 97.62 114 LEU A C 1
ATOM 856 O O . LEU A 1 114 ? -7.006 12.909 3.234 1.00 97.62 114 LEU A O 1
ATOM 860 N N . LEU A 1 115 ? -8.286 13.614 4.946 1.00 95.31 115 LEU A N 1
ATOM 861 C CA . LEU A 1 115 ? -8.112 15.041 4.661 1.00 95.31 115 LEU A CA 1
ATOM 862 C C . LEU A 1 115 ? -6.642 15.453 4.792 1.00 95.31 115 LEU A C 1
ATOM 864 O O . LEU A 1 115 ? -6.092 16.025 3.856 1.00 95.31 115 LEU A O 1
ATOM 868 N N . LYS A 1 116 ? -5.993 15.059 5.896 1.00 93.5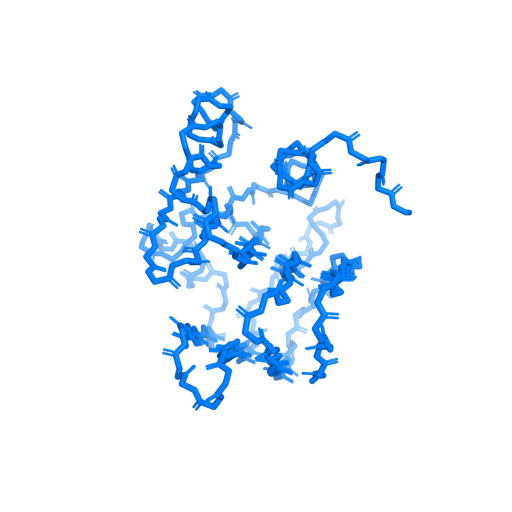0 116 LYS A N 1
ATOM 869 C CA . LYS A 1 116 ? -4.564 15.320 6.141 1.00 93.50 116 LYS A CA 1
ATOM 870 C C . LYS A 1 116 ? -3.679 14.689 5.066 1.00 93.50 116 LYS A C 1
ATOM 872 O O . LYS A 1 116 ? -2.757 15.318 4.565 1.00 93.50 116 LYS A O 1
ATOM 877 N N . VAL A 1 117 ? -3.980 13.446 4.685 1.00 95.69 117 VAL A N 1
ATOM 878 C CA . VAL A 1 117 ? -3.237 12.740 3.633 1.00 95.69 117 VAL A CA 1
ATOM 879 C C . VAL A 1 117 ? -3.402 13.424 2.278 1.00 95.69 117 VAL A C 1
ATOM 881 O O . VAL A 1 117 ? -2.428 13.566 1.551 1.00 95.69 117 VAL A O 1
ATOM 884 N N . ARG A 1 118 ? -4.610 13.859 1.908 1.00 95.50 118 ARG A N 1
ATOM 885 C CA . ARG A 1 118 ? -4.832 14.536 0.619 1.00 95.50 118 ARG A CA 1
ATOM 886 C C . ARG A 1 118 ? -4.106 15.873 0.524 1.00 95.50 118 ARG A C 1
ATOM 888 O O . ARG A 1 118 ? -3.630 16.201 -0.558 1.00 95.50 118 ARG A O 1
ATOM 895 N N . GLU A 1 119 ? -4.036 16.612 1.625 1.00 92.19 119 GLU A N 1
ATOM 896 C CA . GLU A 1 119 ? -3.282 17.863 1.702 1.00 92.19 119 GLU A CA 1
ATOM 897 C C . GLU A 1 119 ? -1.787 17.627 1.435 1.00 92.19 119 GLU A C 1
ATOM 899 O O . GLU A 1 119 ? -1.217 18.268 0.555 1.00 92.19 119 GLU A O 1
ATOM 904 N N . ASP A 1 120 ? -1.184 16.637 2.100 1.00 89.88 120 ASP A N 1
ATOM 905 C CA . ASP A 1 120 ? 0.231 16.273 1.921 1.00 89.88 120 ASP A CA 1
ATOM 906 C C . ASP A 1 120 ? 0.538 15.730 0.511 1.00 89.88 120 ASP A C 1
ATOM 908 O O . ASP A 1 120 ? 1.517 16.119 -0.133 1.00 89.88 120 ASP A O 1
ATOM 912 N N . LEU A 1 121 ? -0.350 14.889 -0.035 1.00 91.06 121 LEU A N 1
ATOM 913 C CA . LEU A 1 121 ? -0.172 14.304 -1.368 1.00 91.06 121 LEU A CA 1
ATOM 914 C C . LEU A 1 121 ? -0.162 15.340 -2.501 1.00 91.06 121 LEU A C 1
ATOM 916 O O . LEU A 1 121 ? 0.405 15.058 -3.558 1.00 91.06 121 LEU A O 1
ATOM 920 N N . GLY A 1 122 ? -0.735 16.531 -2.296 1.00 80.19 122 GLY A N 1
ATOM 921 C CA . GLY A 1 122 ? -0.765 17.605 -3.294 1.00 80.19 122 GLY A CA 1
ATOM 922 C C . GLY A 1 122 ? 0.620 18.055 -3.784 1.00 80.19 122 GLY A C 1
ATOM 923 O O . GLY A 1 122 ? 0.719 18.613 -4.875 1.00 80.19 122 GLY A O 1
ATOM 924 N N . GLY A 1 123 ? 1.689 17.774 -3.024 1.00 79.75 123 GLY A N 1
ATOM 925 C CA . GLY A 1 123 ? 3.076 18.115 -3.367 1.00 79.75 123 GLY A CA 1
ATOM 926 C C . GLY A 1 123 ? 4.040 16.926 -3.466 1.00 79.75 123 GLY A C 1
ATOM 927 O O . GLY A 1 123 ? 5.242 17.133 -3.617 1.00 79.75 123 GLY A O 1
ATOM 928 N N . ALA A 1 124 ? 3.555 15.684 -3.385 1.00 76.94 124 ALA A N 1
ATOM 929 C CA . ALA A 1 124 ? 4.394 14.508 -3.123 1.00 76.94 124 ALA A CA 1
ATOM 930 C C . ALA A 1 124 ? 5.335 14.082 -4.274 1.00 76.94 124 ALA A C 1
ATOM 932 O O . ALA A 1 124 ? 6.195 13.224 -4.080 1.00 76.94 124 ALA A O 1
ATOM 933 N N . GLY A 1 125 ? 5.187 14.646 -5.479 1.00 82.19 125 GLY A N 1
ATOM 934 C CA . GLY A 1 125 ? 6.054 14.332 -6.625 1.00 82.19 125 GLY A CA 1
ATOM 935 C C . GLY A 1 125 ? 5.951 12.883 -7.126 1.00 82.19 125 GLY A C 1
ATOM 936 O O . GLY A 1 125 ? 6.839 12.412 -7.832 1.00 82.19 125 GLY A O 1
ATOM 937 N N . CYS A 1 126 ? 4.881 12.173 -6.761 1.00 91.44 126 CYS A N 1
ATOM 938 C CA . CYS A 1 126 ? 4.549 10.833 -7.236 1.00 91.44 126 CYS A CA 1
ATOM 939 C C . CYS A 1 126 ? 3.079 10.784 -7.673 1.00 91.44 126 CYS A C 1
ATOM 941 O O . CYS A 1 126 ? 2.280 11.641 -7.286 1.00 91.44 126 CYS A O 1
ATOM 943 N N . LEU A 1 127 ? 2.710 9.782 -8.471 1.00 95.25 127 LEU A N 1
ATOM 944 C CA . LEU A 1 127 ? 1.305 9.549 -8.786 1.00 95.25 127 LEU A CA 1
ATOM 945 C C . LEU A 1 127 ? 0.649 8.887 -7.574 1.00 95.25 127 LEU A C 1
ATOM 947 O O . LEU A 1 127 ? 0.995 7.768 -7.198 1.00 95.25 127 LEU A O 1
ATOM 951 N N . ALA A 1 128 ? -0.299 9.586 -6.959 1.00 96.06 128 ALA A N 1
ATOM 952 C CA . ALA A 1 128 ? -0.926 9.145 -5.725 1.00 96.06 128 ALA A CA 1
ATOM 953 C C . ALA A 1 128 ? -2.442 9.331 -5.745 1.00 96.06 128 ALA A C 1
ATOM 955 O O . ALA A 1 128 ? -2.979 10.234 -6.384 1.00 96.06 128 ALA A O 1
ATOM 956 N N . GLY A 1 129 ? -3.137 8.484 -4.991 1.00 95.81 129 GLY A N 1
ATOM 957 C CA . GLY A 1 129 ? -4.565 8.617 -4.740 1.00 95.81 129 GLY A CA 1
ATOM 958 C C . GLY A 1 129 ? -4.916 8.142 -3.340 1.00 95.81 129 GLY A C 1
ATOM 959 O O . GLY A 1 129 ? -4.400 7.122 -2.886 1.00 95.81 129 GLY A O 1
ATOM 960 N N . ALA A 1 130 ? -5.810 8.869 -2.669 1.00 97.81 130 ALA A N 1
ATOM 961 C CA . ALA A 1 130 ? -6.304 8.518 -1.343 1.00 97.81 130 ALA A CA 1
ATOM 962 C C . ALA A 1 130 ? -7.837 8.568 -1.278 1.00 97.81 130 ALA A C 1
ATOM 964 O O . ALA A 1 130 ? -8.479 9.514 -1.758 1.00 97.81 130 ALA A O 1
ATOM 965 N N . SER A 1 131 ? -8.423 7.557 -0.641 1.00 97.31 131 SER A N 1
ATOM 966 C CA . SER A 1 131 ? -9.867 7.419 -0.423 1.00 97.31 131 SER A CA 1
ATOM 967 C C . SER A 1 131 ? -10.147 6.762 0.923 1.00 97.31 131 SER A C 1
ATOM 969 O O . SER A 1 131 ? -9.368 5.912 1.349 1.00 97.31 131 SER A O 1
ATOM 971 N N . ALA A 1 132 ? -11.275 7.094 1.549 1.00 98.06 132 ALA A N 1
ATOM 972 C CA . ALA A 1 132 ? -11.746 6.417 2.751 1.00 98.06 132 ALA A CA 1
ATOM 973 C C . ALA A 1 132 ? -13.171 5.888 2.561 1.00 98.06 132 ALA A C 1
ATOM 975 O O . ALA A 1 132 ? -14.009 6.570 1.969 1.00 98.06 132 ALA A O 1
ATOM 976 N N . PHE A 1 133 ? -13.422 4.676 3.047 1.00 96.31 133 PHE A N 1
ATOM 977 C CA . PHE A 1 133 ? -14.718 4.001 3.025 1.00 96.31 133 PHE A CA 1
ATOM 978 C C . PHE A 1 133 ? -14.752 2.935 4.128 1.00 96.31 133 PHE A C 1
ATOM 980 O O . PHE A 1 133 ? -13.734 2.290 4.359 1.00 96.31 133 PHE A O 1
ATOM 987 N N . ASN A 1 134 ? -15.894 2.741 4.799 1.00 94.56 134 ASN A N 1
ATOM 988 C CA . ASN A 1 134 ? -16.069 1.746 5.872 1.00 94.56 134 ASN A CA 1
ATOM 989 C C . ASN A 1 134 ? -14.950 1.757 6.934 1.00 94.56 134 ASN A C 1
ATOM 991 O O . ASN A 1 134 ? -14.369 0.715 7.230 1.00 94.56 134 ASN A O 1
ATOM 995 N N . ASP A 1 135 ? -14.617 2.936 7.469 1.00 96.81 135 ASP A N 1
ATOM 996 C CA . ASP A 1 135 ? -13.539 3.124 8.459 1.00 96.81 135 ASP A CA 1
ATOM 997 C C . ASP A 1 135 ? -12.153 2.656 7.988 1.00 96.81 135 ASP A C 1
ATOM 999 O O . ASP A 1 135 ? -11.255 2.395 8.790 1.00 96.81 135 ASP A O 1
ATOM 1003 N N . VAL A 1 136 ? -11.958 2.559 6.671 1.00 98.38 136 VAL A N 1
ATOM 1004 C CA . VAL A 1 136 ? -10.684 2.211 6.049 1.00 98.38 136 VAL A CA 1
ATOM 1005 C C . VAL A 1 136 ? -10.238 3.343 5.143 1.00 98.38 136 VAL A C 1
ATOM 1007 O O . VAL A 1 136 ? -10.900 3.673 4.161 1.00 98.38 136 VAL A O 1
ATOM 1010 N N . LEU A 1 137 ? -9.081 3.916 5.451 1.00 98.56 137 LEU A N 1
ATOM 1011 C CA . LEU A 1 137 ? -8.341 4.808 4.571 1.00 98.56 137 LEU A CA 1
ATOM 1012 C C . LEU A 1 137 ? -7.373 3.967 3.738 1.00 98.56 137 LEU A C 1
ATOM 1014 O O . LEU A 1 137 ? -6.580 3.193 4.273 1.00 98.56 137 LEU A O 1
ATOM 1018 N N . ARG A 1 138 ? -7.405 4.159 2.422 1.00 97.88 138 ARG A N 1
ATOM 1019 C CA . ARG A 1 138 ? -6.453 3.573 1.483 1.00 97.88 138 ARG A CA 1
ATOM 1020 C C . ARG A 1 138 ? -5.709 4.669 0.741 1.00 97.88 138 ARG A C 1
ATOM 1022 O O . ARG A 1 138 ? -6.331 5.597 0.223 1.00 97.88 138 ARG A O 1
ATOM 1029 N N . VAL A 1 139 ? -4.399 4.494 0.617 1.00 98.06 139 VAL A N 1
ATOM 1030 C CA . VAL A 1 139 ? -3.524 5.319 -0.216 1.00 98.06 139 VAL A CA 1
ATOM 1031 C C . VAL A 1 139 ? -2.790 4.419 -1.199 1.00 98.06 139 VAL A C 1
ATOM 1033 O O . VAL A 1 139 ? -2.231 3.394 -0.812 1.00 98.06 139 VAL A O 1
ATOM 1036 N N . ARG A 1 140 ? -2.814 4.781 -2.480 1.00 97.25 140 ARG A N 1
ATOM 1037 C CA . ARG A 1 140 ? -2.069 4.099 -3.543 1.00 97.25 140 ARG A CA 1
ATOM 1038 C C . ARG A 1 140 ? -1.017 5.049 -4.074 1.00 97.25 140 ARG A C 1
ATOM 1040 O O . ARG A 1 140 ? -1.352 6.187 -4.392 1.00 97.25 140 ARG A O 1
ATOM 1047 N N . LEU A 1 141 ? 0.214 4.569 -4.168 1.00 97.69 141 LEU A N 1
ATOM 1048 C CA . LEU A 1 141 ? 1.364 5.324 -4.647 1.00 97.69 141 LEU A CA 1
ATOM 1049 C C . LEU A 1 141 ? 1.993 4.600 -5.836 1.00 97.69 141 LEU A C 1
ATOM 1051 O O . LEU A 1 141 ? 2.133 3.375 -5.818 1.00 97.69 141 LEU A O 1
ATOM 1055 N N . LEU A 1 142 ? 2.397 5.373 -6.834 1.00 97.62 142 LEU A N 1
ATOM 1056 C CA . LEU A 1 142 ? 3.191 4.965 -7.983 1.00 97.62 142 LEU A CA 1
ATOM 1057 C C . LEU A 1 142 ? 4.354 5.949 -8.123 1.00 97.62 142 LEU A C 1
ATOM 1059 O O . LEU A 1 142 ? 4.150 7.164 -8.139 1.00 97.62 142 LEU A O 1
ATOM 1063 N N . ALA A 1 143 ? 5.569 5.423 -8.214 1.00 96.19 143 ALA A N 1
ATOM 1064 C CA . ALA A 1 143 ? 6.785 6.216 -8.298 1.00 96.19 143 ALA A CA 1
ATOM 1065 C C . ALA A 1 143 ? 7.781 5.618 -9.306 1.00 96.19 143 ALA A C 1
ATOM 1067 O O . ALA A 1 143 ? 7.784 4.401 -9.539 1.00 96.19 143 ALA A O 1
ATOM 1068 N N . PRO A 1 144 ? 8.660 6.455 -9.884 1.00 94.25 144 PRO A N 1
ATOM 1069 C CA . PRO A 1 144 ? 9.629 6.004 -10.876 1.00 94.25 144 PRO A CA 1
ATOM 1070 C C . PRO A 1 144 ? 10.720 5.119 -10.269 1.00 94.25 144 PRO A C 1
ATOM 1072 O O . PRO A 1 144 ? 11.368 4.384 -11.000 1.00 94.25 144 PRO A O 1
ATOM 1075 N N . ASP A 1 145 ? 10.922 5.177 -8.952 1.00 93.06 145 ASP A N 1
ATOM 1076 C CA . ASP A 1 145 ? 11.982 4.463 -8.252 1.00 93.06 145 ASP A CA 1
ATOM 1077 C C . ASP A 1 145 ? 11.624 4.218 -6.772 1.00 93.06 145 ASP A C 1
ATOM 1079 O O . ASP A 1 145 ? 10.708 4.831 -6.209 1.00 93.06 145 ASP A O 1
ATOM 1083 N N . ALA A 1 146 ? 12.369 3.315 -6.128 1.00 93.00 146 ALA A N 1
ATOM 1084 C CA . ALA A 1 146 ? 12.153 2.929 -4.734 1.00 93.00 146 ALA A CA 1
ATOM 1085 C C . ALA A 1 146 ? 12.386 4.076 -3.734 1.00 93.00 146 ALA A C 1
ATOM 1087 O O . ALA A 1 146 ? 11.687 4.159 -2.727 1.00 93.00 146 ALA A O 1
ATOM 1088 N N . ALA A 1 147 ? 13.345 4.970 -3.989 1.00 92.75 147 ALA A N 1
ATOM 1089 C CA . ALA A 1 147 ? 13.651 6.069 -3.078 1.00 92.75 147 ALA A CA 1
ATOM 1090 C C . ALA A 1 147 ? 12.525 7.110 -3.086 1.00 92.75 147 ALA A C 1
ATOM 1092 O O . ALA A 1 147 ? 12.109 7.583 -2.028 1.00 92.75 147 ALA A O 1
ATOM 1093 N N . SER A 1 148 ? 12.003 7.437 -4.267 1.00 93.88 148 SER A N 1
ATOM 1094 C CA . SER A 1 148 ? 10.847 8.309 -4.451 1.00 93.88 148 SER A CA 1
ATOM 1095 C C . SER A 1 148 ? 9.594 7.721 -3.811 1.00 93.88 148 SER A C 1
ATOM 1097 O O . SER A 1 148 ? 8.915 8.432 -3.070 1.00 93.88 148 SER A O 1
ATOM 1099 N N . LEU A 1 149 ? 9.351 6.416 -3.985 1.00 95.56 149 LEU A N 1
ATOM 1100 C CA . LEU A 1 149 ? 8.269 5.719 -3.288 1.00 95.56 149 LEU A CA 1
ATOM 1101 C C . LEU A 1 149 ? 8.420 5.831 -1.766 1.00 95.56 149 LEU A C 1
ATOM 1103 O O . LEU A 1 149 ? 7.475 6.212 -1.078 1.00 95.56 149 LEU A O 1
ATOM 1107 N N . ARG A 1 150 ? 9.615 5.530 -1.242 1.00 94.69 150 ARG A N 1
ATOM 1108 C CA . ARG A 1 150 ? 9.892 5.517 0.196 1.00 94.69 150 ARG A CA 1
ATOM 1109 C C . ARG A 1 150 ? 9.681 6.884 0.833 1.00 94.69 150 ARG A C 1
ATOM 1111 O O . ARG A 1 150 ? 9.064 6.951 1.889 1.00 94.69 150 ARG A O 1
ATOM 1118 N N . ARG A 1 151 ? 10.145 7.970 0.202 1.00 93.75 151 ARG A N 1
ATOM 1119 C CA . ARG A 1 151 ? 9.956 9.337 0.728 1.00 93.75 151 ARG A CA 1
ATOM 1120 C C . ARG A 1 151 ? 8.480 9.638 0.989 1.00 93.75 151 ARG A C 1
ATOM 1122 O O . ARG A 1 151 ? 8.133 10.060 2.088 1.00 93.75 151 ARG A O 1
ATOM 1129 N N . VAL A 1 152 ? 7.620 9.368 0.007 1.00 95.25 152 VAL A N 1
ATOM 1130 C CA . VAL A 1 152 ? 6.180 9.641 0.122 1.00 95.25 152 VAL A CA 1
ATOM 1131 C C . VAL A 1 152 ? 5.502 8.653 1.068 1.00 95.25 152 VAL A C 1
ATOM 1133 O O . VAL A 1 152 ? 4.702 9.053 1.909 1.00 95.25 152 VAL A O 1
ATOM 1136 N N . ALA A 1 153 ? 5.849 7.367 0.991 1.00 95.88 153 ALA A N 1
ATOM 1137 C CA . ALA A 1 153 ? 5.290 6.352 1.876 1.00 95.88 153 ALA A CA 1
ATOM 1138 C C . ALA A 1 153 ? 5.573 6.655 3.355 1.00 95.88 153 ALA A C 1
ATOM 1140 O O . ALA A 1 153 ? 4.678 6.526 4.185 1.00 95.88 153 ALA A O 1
ATOM 1141 N N . VAL A 1 154 ? 6.788 7.107 3.684 1.00 94.44 154 VAL A N 1
ATOM 1142 C CA . VAL A 1 154 ? 7.173 7.511 5.045 1.00 94.44 154 VAL A CA 1
ATOM 1143 C C . VAL A 1 154 ? 6.335 8.692 5.538 1.00 94.44 154 VAL A C 1
ATOM 1145 O O . VAL A 1 154 ? 5.843 8.645 6.665 1.00 94.44 154 VAL A O 1
ATOM 1148 N N . ALA A 1 155 ? 6.128 9.716 4.703 1.00 93.00 155 ALA A N 1
ATOM 1149 C CA . ALA A 1 155 ? 5.298 10.872 5.049 1.00 93.00 155 ALA A CA 1
ATOM 1150 C C . ALA A 1 155 ? 3.843 10.456 5.336 1.00 93.00 155 ALA A C 1
ATOM 1152 O O . ALA A 1 155 ? 3.308 10.737 6.412 1.00 93.00 155 ALA A O 1
ATOM 1153 N N . VAL A 1 156 ? 3.242 9.673 4.434 1.00 95.06 156 VAL A N 1
ATOM 1154 C CA . VAL A 1 156 ? 1.870 9.161 4.586 1.00 95.06 156 VAL A CA 1
ATOM 1155 C C . VAL A 1 156 ? 1.734 8.269 5.825 1.00 95.06 156 VAL A C 1
ATOM 1157 O O . VAL A 1 156 ? 0.763 8.397 6.575 1.00 95.06 156 VAL A O 1
ATOM 1160 N N . LEU A 1 157 ? 2.700 7.382 6.081 1.00 95.69 157 LEU A N 1
ATOM 1161 C CA . LEU A 1 157 ? 2.707 6.545 7.283 1.00 95.69 157 LEU A CA 1
ATOM 1162 C C . LEU A 1 157 ? 2.830 7.386 8.556 1.00 95.69 157 LEU A C 1
ATOM 1164 O O . LEU A 1 157 ? 2.169 7.071 9.542 1.00 95.69 157 LEU A O 1
ATOM 1168 N N . GLY A 1 158 ? 3.602 8.474 8.538 1.00 94.06 158 GLY A N 1
ATOM 1169 C CA . GLY A 1 158 ? 3.652 9.439 9.637 1.00 94.06 158 GLY A CA 1
ATOM 1170 C C . GLY A 1 158 ? 2.269 10.009 9.964 1.00 94.06 158 GLY A C 1
ATOM 1171 O O . GLY A 1 158 ? 1.857 10.000 11.124 1.00 94.06 158 GLY A O 1
ATOM 1172 N N . LEU A 1 159 ? 1.500 10.405 8.946 1.00 92.94 159 LEU A N 1
ATOM 1173 C CA . LEU A 1 159 ? 0.126 10.906 9.110 1.00 92.94 159 LEU A CA 1
ATOM 1174 C C . LEU A 1 159 ? -0.852 9.829 9.613 1.00 92.94 159 LEU A C 1
ATOM 1176 O O . LEU A 1 159 ? -1.762 10.121 10.392 1.00 92.94 159 LEU A O 1
ATOM 1180 N N . CYS A 1 160 ? -0.661 8.572 9.208 1.00 93.06 160 CYS A N 1
ATOM 1181 C CA . CYS A 1 160 ? -1.470 7.442 9.681 1.00 93.06 160 CYS A CA 1
ATOM 1182 C C . CYS A 1 160 ? -1.131 7.017 11.119 1.00 93.06 160 CYS A C 1
ATOM 1184 O O . CYS A 1 160 ? -1.906 6.297 11.743 1.00 93.06 160 CYS A O 1
ATOM 1186 N N . ARG A 1 161 ? 0.027 7.439 11.638 1.00 92.25 161 ARG A N 1
ATOM 1187 C CA . ARG A 1 161 ? 0.568 7.021 12.941 1.00 92.25 161 ARG A CA 1
ATOM 1188 C C . ARG A 1 161 ? 0.665 8.164 13.949 1.00 92.25 161 ARG A C 1
ATOM 1190 O O . ARG A 1 161 ? 1.315 7.994 14.979 1.00 92.25 161 ARG A O 1
ATOM 1197 N N . ASP A 1 162 ? 0.039 9.302 13.654 1.00 87.38 162 ASP A N 1
ATOM 1198 C CA . ASP A 1 162 ? 0.073 10.519 14.477 1.00 87.38 162 ASP A CA 1
ATOM 1199 C C . ASP A 1 162 ? 1.504 10.999 14.771 1.00 87.38 162 ASP A C 1
ATOM 1201 O O . ASP A 1 162 ? 1.840 11.400 15.881 1.00 87.38 162 ASP A O 1
ATOM 1205 N N . GLY A 1 163 ? 2.376 10.919 13.764 1.00 82.75 163 GLY A N 1
ATOM 1206 C CA . GLY A 1 163 ? 3.762 11.381 13.842 1.00 82.75 163 GLY A CA 1
ATOM 1207 C C . GLY A 1 163 ? 4.710 10.462 14.616 1.00 82.75 163 GLY A C 1
ATOM 1208 O O . GLY A 1 163 ? 5.879 10.812 14.778 1.00 82.75 163 GLY A O 1
ATOM 1209 N N . ARG A 1 164 ? 4.261 9.284 15.078 1.00 87.31 164 ARG A N 1
ATOM 1210 C CA . ARG A 1 164 ? 5.150 8.311 15.733 1.00 87.31 164 ARG A CA 1
ATOM 1211 C C . ARG A 1 164 ? 6.280 7.885 14.776 1.00 87.31 164 ARG A C 1
ATOM 1213 O O . ARG A 1 164 ? 6.002 7.604 13.605 1.00 87.31 164 ARG A O 1
ATOM 1220 N N . PRO A 1 165 ? 7.539 7.798 15.251 1.00 82.88 165 PRO A N 1
ATOM 1221 C CA . PRO A 1 165 ? 8.679 7.433 14.411 1.00 82.88 165 PRO A CA 1
ATOM 1222 C C . PRO A 1 165 ? 8.515 6.023 13.838 1.00 82.88 165 PRO A C 1
ATOM 1224 O O . PRO A 1 165 ? 7.919 5.142 14.468 1.00 82.88 165 PRO A O 1
ATOM 1227 N N . LEU A 1 166 ? 8.967 5.820 12.598 1.00 82.88 166 LEU A N 1
ATOM 1228 C CA . LEU A 1 166 ? 9.008 4.490 11.982 1.00 82.88 166 LEU A CA 1
ATOM 1229 C C . LEU A 1 166 ? 10.044 3.616 12.705 1.00 82.88 166 LEU A C 1
ATOM 1231 O O . LEU A 1 166 ? 11.082 4.155 13.095 1.00 82.88 166 LEU A O 1
ATOM 1235 N N . PRO A 1 167 ? 9.731 2.328 12.937 1.00 74.50 167 PRO A N 1
ATOM 1236 C CA . PRO A 1 167 ? 10.677 1.383 13.518 1.00 74.50 167 PRO A CA 1
ATOM 1237 C C . PRO A 1 167 ? 11.875 1.119 12.597 1.00 74.50 167 PRO A C 1
ATOM 1239 O O . PRO A 1 167 ? 11.763 1.367 11.371 1.00 74.50 167 PRO A O 1
#

Sequence (167 aa):
MQVGGGALLEYLPQETIVFDGFALRRRLTVDLAADALFVGIESVVFGRQAHGERVMTGSLHDTVSLRREGVLLLQDSTRIEGNIDAMLSRKAVADGNIATANIIYAGNDAATRLLKVREDLGGAGCLAGASAFNDVLRVRLLAPDAASLRRVAVAVLGLCRDGRPLP

Secondary structure (DSSP, 8-state):
-EE-TT-EEEE-PPPEEE-TTEEEEEEEEEEE-TT-EEEEEEEEEES-GGGT----EEEEEEEEEEEETTEEEEEEEEEEEEEHHHHHTSTTTTTT--EEEEEEEESTTHHHHHHHHHHHHTT-SSEEEEEEETTEEEEEEEESSHHHHHHHHHHHHHHHTTTPPP-